Protein AF-A0AAW7YL07-F1 (afdb_monomer)

Radius of gyration: 22.44 Å; Cα contacts (8 Å, |Δi|>4): 194; chains: 1; bounding box: 54×34×75 Å

Mean predicted aligned error: 6.96 Å

Organism: NCBI:txid3062664

Secondary structure (DSSP, 8-state):
-HHHHHHHHHHHHHHHHHHHHHHHHHHHHHHHHHHHHHHHHHHHHHHHHHHSSS---EEEEEEEE-STT-EEEEEEEETTEEEEEEEEEEE-TTS----SS-SEEEEEGGGGPPPSSS---HHHHHHHTT-SSHHHHHHHHHHHHHHHHTT-

Solvent-accessible surface area (backbone atoms only — not comparable to full-atom values): 8490 Å² total; per-residue (Å²): 111,73,68,58,57,49,52,52,52,52,50,53,52,52,54,51,50,52,51,51,50,52,51,51,52,51,54,52,50,54,51,50,50,52,55,24,52,56,48,34,46,49,37,52,39,46,33,43,50,70,28,32,72,95,55,85,44,68,41,78,76,44,73,46,72,80,41,101,77,36,34,29,44,39,31,32,26,40,66,84,34,91,51,24,33,40,39,34,77,42,70,43,79,79,52,57,68,73,70,38,83,65,81,64,44,62,33,67,61,45,57,73,55,68,58,75,51,85,79,57,33,40,67,54,48,29,60,76,64,73,30,95,42,68,68,52,41,46,51,56,54,50,57,56,54,55,60,58,61,79,77,109

Structure (mmCIF, N/CA/C/O backbone):
data_AF-A0AAW7YL07-F1
#
_entry.id   AF-A0AAW7YL07-F1
#
loop_
_atom_site.group_PDB
_atom_site.id
_atom_site.type_symbol
_atom_site.label_atom_id
_atom_site.label_alt_id
_atom_site.label_comp_id
_atom_site.label_asym_id
_atom_site.label_entity_id
_atom_site.label_seq_id
_atom_site.pdbx_PDB_ins_code
_atom_site.Cartn_x
_atom_site.Cartn_y
_atom_site.Cartn_z
_atom_site.occupancy
_atom_site.B_iso_or_equiv
_atom_site.auth_seq_id
_atom_site.auth_comp_id
_atom_site.auth_asym_id
_atom_site.auth_atom_id
_atom_site.pdbx_PDB_model_num
ATOM 1 N N . MET A 1 1 ? 30.692 2.546 -51.624 1.00 61.97 1 MET A N 1
ATOM 2 C CA . MET A 1 1 ? 29.936 1.416 -51.024 1.00 61.97 1 MET A CA 1
ATOM 3 C C . MET A 1 1 ? 30.384 1.067 -49.599 1.00 61.97 1 MET A C 1
ATOM 5 O O . MET A 1 1 ? 29.530 1.041 -48.725 1.00 61.97 1 MET A O 1
ATOM 9 N N . LYS A 1 2 ? 31.683 0.861 -49.313 1.00 71.19 2 LYS A N 1
ATOM 10 C CA . LYS A 1 2 ? 32.168 0.496 -47.958 1.00 71.19 2 LYS A CA 1
ATOM 11 C C . LYS A 1 2 ? 31.810 1.518 -46.861 1.00 71.19 2 LYS A C 1
ATOM 13 O O . LYS A 1 2 ? 31.353 1.124 -45.795 1.00 71.19 2 LYS A O 1
ATOM 18 N N . SER A 1 3 ? 31.930 2.816 -47.146 1.00 73.19 3 SER A N 1
ATOM 19 C CA . SER A 1 3 ? 31.598 3.885 -46.189 1.00 73.19 3 SER A CA 1
ATOM 20 C C . SER A 1 3 ? 30.100 3.975 -45.875 1.00 73.19 3 SER A C 1
ATOM 22 O O . SER A 1 3 ? 29.730 4.252 -44.745 1.00 73.19 3 SER A O 1
ATOM 24 N N . PHE A 1 4 ? 29.230 3.665 -46.843 1.00 81.94 4 PHE A N 1
ATOM 25 C CA . PHE A 1 4 ? 27.777 3.636 -46.632 1.00 81.94 4 PHE A CA 1
ATOM 26 C C . PHE A 1 4 ? 27.364 2.489 -45.699 1.00 81.94 4 PHE A C 1
ATOM 28 O O . PHE A 1 4 ? 26.603 2.690 -44.758 1.00 81.94 4 PHE A O 1
ATOM 35 N N . ALA A 1 5 ? 27.940 1.298 -45.898 1.00 84.94 5 ALA A N 1
ATOM 36 C CA . ALA A 1 5 ? 27.719 0.161 -45.007 1.00 84.94 5 ALA A CA 1
ATOM 37 C C . ALA A 1 5 ? 28.247 0.416 -43.581 1.00 84.94 5 ALA A C 1
ATOM 39 O O . ALA A 1 5 ? 27.649 -0.051 -42.615 1.00 84.94 5 ALA A O 1
ATOM 40 N N . LEU A 1 6 ? 29.344 1.169 -43.437 1.00 88.56 6 LEU A N 1
ATOM 41 C CA . LEU A 1 6 ? 29.871 1.582 -42.134 1.00 88.56 6 LEU A CA 1
ATOM 42 C C . LEU A 1 6 ? 28.909 2.540 -41.411 1.00 88.56 6 LEU A C 1
ATOM 44 O O . LEU A 1 6 ? 28.608 2.317 -40.242 1.00 88.56 6 LEU A O 1
ATOM 48 N N . ILE A 1 7 ? 28.387 3.553 -42.111 1.00 90.44 7 ILE A N 1
ATOM 49 C CA . ILE A 1 7 ? 27.412 4.509 -41.559 1.00 90.44 7 ILE A CA 1
ATOM 50 C C . ILE A 1 7 ? 26.143 3.782 -41.098 1.00 90.44 7 ILE A C 1
ATOM 52 O O . ILE A 1 7 ? 25.675 4.018 -39.988 1.00 90.44 7 ILE A O 1
ATOM 56 N N . LEU A 1 8 ? 25.631 2.842 -41.901 1.00 91.19 8 LEU A N 1
ATOM 57 C CA . LEU A 1 8 ? 24.449 2.057 -41.540 1.00 91.19 8 LEU A CA 1
ATOM 58 C C . LEU A 1 8 ? 24.678 1.196 -40.286 1.00 91.19 8 LEU A C 1
ATOM 60 O O . LEU A 1 8 ? 23.795 1.097 -39.439 1.00 91.19 8 LEU A O 1
ATOM 64 N N . ARG A 1 9 ? 25.871 0.602 -40.135 1.00 93.19 9 ARG A N 1
ATOM 65 C CA . ARG A 1 9 ? 26.237 -0.167 -38.932 1.00 93.19 9 ARG A CA 1
ATOM 66 C C . ARG A 1 9 ? 26.306 0.715 -37.690 1.00 93.19 9 ARG A C 1
ATOM 68 O O . ARG A 1 9 ? 25.792 0.317 -36.652 1.00 93.19 9 ARG A O 1
ATOM 75 N N . ILE A 1 10 ? 26.908 1.900 -37.796 1.00 94.25 10 ILE A N 1
ATOM 76 C CA . ILE A 1 10 ? 26.975 2.861 -36.685 1.00 94.25 10 ILE A CA 1
ATOM 77 C C . ILE A 1 10 ? 25.564 3.295 -36.284 1.00 94.25 10 ILE A C 1
ATOM 79 O O . ILE A 1 10 ? 25.227 3.251 -35.105 1.00 94.25 10 ILE A O 1
ATOM 83 N N . PHE A 1 11 ? 24.719 3.637 -37.258 1.00 95.56 11 PHE A N 1
ATOM 84 C CA . PHE A 1 11 ? 23.328 4.002 -37.007 1.00 95.56 11 PHE A CA 1
ATOM 85 C C . PHE A 1 11 ? 22.555 2.877 -36.301 1.00 95.56 11 PHE A C 1
ATOM 87 O O . PHE A 1 11 ? 21.891 3.126 -35.301 1.00 95.56 11 PHE A O 1
ATOM 94 N N . ALA A 1 12 ? 22.702 1.628 -36.755 1.00 95.69 12 ALA A N 1
ATOM 95 C CA . ALA A 1 12 ? 22.064 0.478 -36.116 1.00 95.69 12 ALA A CA 1
ATOM 96 C C . ALA A 1 12 ? 22.510 0.285 -34.654 1.00 95.69 12 ALA A C 1
ATOM 98 O O . ALA A 1 12 ? 21.685 -0.027 -33.799 1.00 95.69 12 ALA A O 1
ATOM 99 N N . VAL A 1 13 ? 23.796 0.501 -34.353 1.00 96.69 13 VAL A N 1
ATOM 100 C CA . VAL A 1 13 ? 24.314 0.437 -32.976 1.00 96.69 13 VAL A CA 1
ATOM 101 C C . VAL A 1 13 ? 23.736 1.561 -32.114 1.00 96.69 13 VAL A C 1
ATOM 103 O O . VAL A 1 13 ? 23.338 1.297 -30.985 1.00 96.69 13 VAL A O 1
ATOM 106 N N . LEU A 1 14 ? 23.640 2.789 -32.633 1.00 97.06 14 LEU A N 1
ATOM 107 C CA . LEU A 1 14 ? 23.057 3.915 -31.894 1.00 97.06 14 LEU A CA 1
ATOM 108 C C . LEU A 1 14 ? 21.584 3.668 -31.552 1.00 97.06 14 LEU A C 1
ATOM 110 O O . LEU A 1 14 ? 21.200 3.799 -30.392 1.00 97.06 14 LEU A O 1
ATOM 114 N N . VAL A 1 15 ? 20.790 3.214 -32.526 1.00 97.19 15 VAL A N 1
ATOM 115 C CA . VAL A 1 15 ? 19.380 2.853 -32.305 1.00 97.19 15 VAL A CA 1
ATOM 116 C C . VAL A 1 15 ? 19.255 1.738 -31.263 1.00 97.19 15 VAL A C 1
ATOM 118 O O . VAL A 1 15 ? 18.397 1.801 -30.385 1.00 97.19 15 VAL A O 1
ATOM 1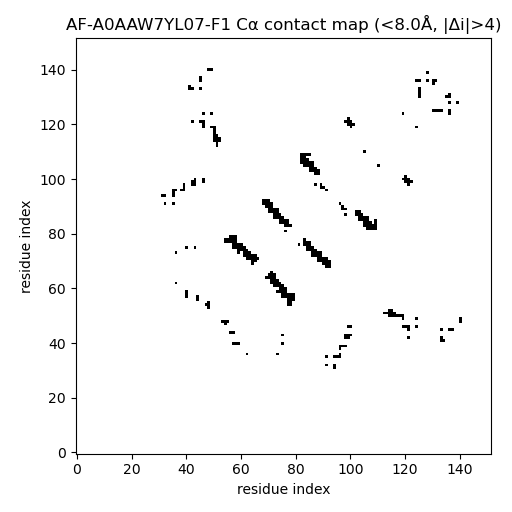21 N N . LEU A 1 16 ? 20.130 0.728 -31.307 1.00 97.31 16 LEU A N 1
ATOM 122 C CA . LEU A 1 16 ? 20.131 -0.347 -30.313 1.00 97.31 16 LEU A CA 1
ATOM 123 C C . LEU A 1 16 ? 20.423 0.178 -28.898 1.00 97.31 16 LEU A C 1
ATOM 125 O O . LEU A 1 16 ? 19.767 -0.239 -27.944 1.00 97.31 16 LEU A O 1
ATOM 129 N N . VAL A 1 17 ? 21.380 1.098 -28.756 1.00 97.75 17 VAL A N 1
ATOM 130 C CA . VAL A 1 17 ? 21.713 1.723 -27.467 1.00 97.75 17 VAL A CA 1
ATOM 131 C C . VAL A 1 17 ? 20.530 2.526 -26.924 1.00 97.75 17 VAL A C 1
ATOM 133 O O . VAL A 1 17 ? 20.193 2.377 -25.750 1.00 97.75 17 VAL A O 1
ATOM 136 N N . GLU A 1 18 ? 19.856 3.317 -27.761 1.00 97.25 18 GLU A N 1
ATOM 137 C CA . GLU A 1 18 ? 18.660 4.071 -27.360 1.00 97.25 18 GLU A CA 1
ATOM 138 C C . GLU A 1 18 ? 17.536 3.147 -26.876 1.00 97.25 18 GLU A C 1
ATOM 140 O O . GLU A 1 18 ? 16.945 3.399 -25.825 1.00 97.25 18 GLU A O 1
ATOM 145 N N . ILE A 1 19 ? 17.290 2.037 -27.580 1.00 97.50 19 ILE A N 1
ATOM 146 C CA . ILE A 1 19 ? 16.295 1.034 -27.175 1.00 97.50 19 ILE A CA 1
ATOM 147 C C . ILE A 1 19 ? 16.650 0.435 -25.809 1.00 97.50 19 ILE A C 1
ATOM 149 O O . ILE A 1 19 ? 15.776 0.320 -24.949 1.00 97.50 19 ILE A O 1
ATOM 153 N N . ILE A 1 20 ? 17.919 0.082 -25.575 1.00 97.44 20 ILE A N 1
ATOM 154 C CA . ILE A 1 20 ? 18.365 -0.482 -24.290 1.00 97.44 20 ILE A CA 1
ATOM 155 C C . ILE A 1 20 ? 18.156 0.523 -23.152 1.00 97.44 20 ILE A C 1
ATOM 157 O O . ILE A 1 20 ? 17.636 0.152 -22.098 1.00 97.44 20 ILE A O 1
ATOM 161 N N . ILE A 1 21 ? 18.517 1.792 -23.362 1.00 97.62 21 ILE A N 1
ATOM 162 C CA . ILE A 1 21 ? 18.316 2.856 -22.368 1.00 97.62 21 ILE A CA 1
ATOM 163 C C . ILE A 1 21 ? 16.823 3.043 -22.085 1.00 97.62 21 ILE A C 1
ATOM 165 O O . ILE A 1 21 ? 16.423 3.104 -20.922 1.00 97.62 21 ILE A O 1
ATOM 169 N N . PHE A 1 22 ? 15.993 3.086 -23.129 1.00 96.62 22 PHE A N 1
ATOM 170 C CA . PHE A 1 22 ? 14.549 3.258 -22.997 1.00 96.62 22 PHE A CA 1
ATOM 171 C C . PHE A 1 22 ? 13.902 2.108 -22.216 1.00 96.62 22 PHE A C 1
ATOM 173 O O . PHE A 1 22 ? 13.141 2.348 -21.277 1.00 96.62 22 PHE A O 1
ATOM 180 N N . ILE A 1 23 ? 14.251 0.859 -22.542 1.00 96.50 23 ILE A N 1
ATOM 181 C CA . ILE A 1 23 ? 13.776 -0.324 -21.812 1.00 96.50 23 ILE A CA 1
ATOM 182 C C . ILE A 1 23 ? 14.246 -0.277 -20.355 1.00 96.50 23 ILE A C 1
ATOM 184 O O . ILE A 1 23 ? 13.444 -0.495 -19.449 1.00 96.50 23 ILE A O 1
ATOM 188 N N . GLY A 1 24 ? 15.516 0.055 -20.108 1.00 96.00 24 GLY A N 1
ATOM 189 C CA . GLY A 1 24 ? 16.060 0.176 -18.755 1.00 96.00 24 GLY A CA 1
ATOM 190 C C . GLY A 1 24 ? 15.317 1.217 -17.911 1.00 96.00 24 GLY A C 1
ATOM 191 O O . GLY A 1 24 ? 14.950 0.941 -16.763 1.00 96.00 24 GLY A O 1
ATOM 192 N N . ALA A 1 25 ? 15.031 2.386 -18.487 1.00 92.19 25 ALA A N 1
ATOM 193 C CA . ALA A 1 25 ? 14.252 3.437 -17.837 1.00 92.19 25 ALA A CA 1
ATOM 194 C C . ALA A 1 25 ? 12.814 2.980 -17.536 1.00 92.19 25 ALA A C 1
ATOM 196 O O . ALA A 1 25 ? 12.334 3.166 -16.415 1.00 92.19 25 ALA A O 1
ATOM 197 N N . LEU A 1 26 ? 12.154 2.319 -18.493 1.00 91.12 26 LEU A N 1
ATOM 198 C CA . LEU A 1 26 ? 10.799 1.794 -18.323 1.00 91.12 26 LEU A CA 1
ATOM 199 C C . LEU A 1 26 ? 10.733 0.728 -17.220 1.00 91.12 26 LEU A C 1
ATOM 201 O O . LEU A 1 26 ? 9.891 0.816 -16.328 1.00 91.12 26 LEU A O 1
ATOM 205 N N . CYS A 1 27 ? 11.645 -0.249 -17.230 1.00 93.00 27 CYS A N 1
ATOM 206 C CA . CYS A 1 27 ? 11.721 -1.283 -16.197 1.00 93.00 27 CYS A CA 1
ATOM 207 C C . CYS A 1 27 ? 11.950 -0.681 -14.804 1.00 93.00 27 CYS A C 1
ATOM 209 O O . CYS A 1 27 ? 11.303 -1.088 -13.839 1.00 93.00 27 CYS A O 1
ATOM 211 N N . THR A 1 28 ? 12.834 0.314 -14.705 1.00 90.06 28 THR A N 1
ATOM 212 C CA . THR A 1 28 ? 13.125 1.010 -13.445 1.00 90.06 28 THR A CA 1
ATOM 213 C C . THR A 1 28 ? 11.889 1.742 -12.922 1.00 90.06 28 THR A C 1
ATOM 215 O O . THR A 1 28 ? 11.554 1.628 -11.741 1.00 90.06 28 THR A O 1
ATOM 218 N N . HIS A 1 29 ? 11.171 2.446 -13.799 1.00 85.94 29 HIS A N 1
ATOM 219 C CA . HIS A 1 29 ? 9.939 3.143 -13.440 1.00 85.94 29 HIS A CA 1
ATOM 220 C C . HIS A 1 29 ? 8.866 2.177 -12.913 1.00 85.94 29 HIS A C 1
ATOM 222 O O . HIS A 1 29 ? 8.330 2.399 -11.823 1.00 85.94 29 HIS A O 1
ATOM 228 N N . LEU A 1 30 ? 8.612 1.080 -13.636 1.00 86.62 30 LEU A N 1
ATOM 229 C CA . LEU A 1 30 ? 7.631 0.061 -13.251 1.00 86.62 30 LEU A CA 1
ATOM 230 C C . LEU A 1 30 ? 7.987 -0.605 -11.916 1.00 86.62 30 LEU A C 1
ATOM 232 O O . LEU A 1 30 ? 7.107 -0.851 -11.090 1.00 86.62 30 LEU A O 1
ATOM 236 N N . TYR A 1 31 ? 9.275 -0.856 -11.667 1.00 89.94 31 TYR A N 1
ATOM 237 C CA . TYR A 1 31 ? 9.743 -1.419 -10.402 1.00 89.94 31 TYR A CA 1
ATOM 238 C C . TYR A 1 31 ? 9.435 -0.497 -9.212 1.00 89.94 31 TYR A C 1
ATOM 240 O O . TYR A 1 31 ? 8.837 -0.936 -8.226 1.00 89.94 31 TYR A O 1
ATOM 248 N N . PHE A 1 32 ? 9.795 0.787 -9.298 1.00 88.88 32 PHE A N 1
ATOM 249 C CA . PHE A 1 32 ? 9.533 1.739 -8.212 1.00 88.88 32 PHE A CA 1
ATOM 250 C C . PHE A 1 32 ? 8.041 1.993 -8.003 1.00 88.88 32 PHE A C 1
ATOM 252 O O . PHE A 1 32 ? 7.593 2.072 -6.858 1.00 88.88 32 PHE A O 1
ATOM 259 N N . GLN A 1 33 ? 7.263 2.045 -9.083 1.00 86.94 33 GLN A N 1
ATOM 260 C CA . GLN A 1 33 ? 5.808 2.147 -9.016 1.00 86.94 33 GLN A CA 1
ATOM 261 C C . GLN A 1 33 ? 5.200 0.951 -8.274 1.00 86.94 33 GLN A C 1
ATOM 263 O O . GLN A 1 33 ? 4.396 1.131 -7.360 1.00 86.94 33 GLN A O 1
ATOM 268 N N . HIS A 1 34 ? 5.614 -0.268 -8.620 1.00 88.94 34 HIS A N 1
ATOM 269 C CA . HIS A 1 34 ? 5.128 -1.476 -7.964 1.00 88.94 34 HIS A CA 1
ATOM 270 C C . HIS A 1 34 ? 5.471 -1.488 -6.467 1.00 88.94 34 HIS A C 1
ATOM 272 O O . HIS A 1 34 ? 4.610 -1.750 -5.629 1.00 88.94 34 HIS A O 1
ATOM 278 N N . GLN A 1 35 ? 6.710 -1.128 -6.117 1.00 91.44 35 GLN A N 1
ATOM 279 C CA . GLN A 1 35 ? 7.146 -1.008 -4.723 1.00 91.44 35 GLN A CA 1
ATOM 280 C C . GLN A 1 35 ? 6.361 0.060 -3.952 1.00 91.44 35 GLN A C 1
ATOM 282 O O . GLN A 1 35 ? 6.040 -0.136 -2.781 1.00 91.44 35 GLN A O 1
ATOM 287 N N . TYR A 1 36 ? 6.052 1.190 -4.587 1.00 91.75 36 TYR A N 1
ATOM 288 C CA . TYR A 1 36 ? 5.248 2.248 -3.985 1.00 91.75 36 TYR A CA 1
ATOM 289 C C . TYR A 1 36 ? 3.824 1.773 -3.678 1.00 91.75 36 TYR A C 1
ATOM 291 O O . TYR A 1 36 ? 3.390 1.877 -2.531 1.00 91.75 36 TYR A O 1
ATOM 299 N N . ILE A 1 37 ? 3.144 1.165 -4.655 1.00 91.62 37 ILE A N 1
ATOM 300 C CA . ILE A 1 37 ? 1.777 0.646 -4.492 1.00 91.62 37 ILE A CA 1
ATOM 301 C C . ILE A 1 37 ? 1.723 -0.40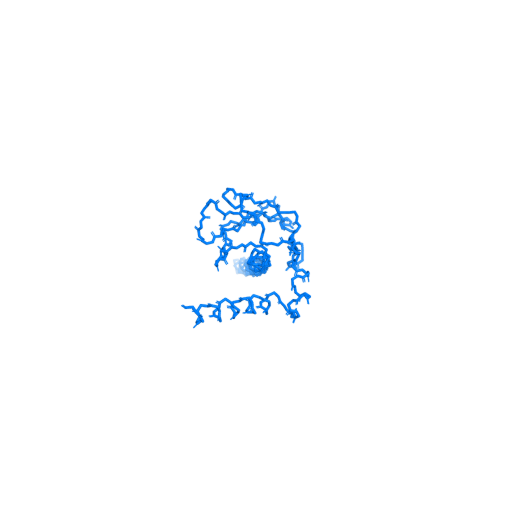4 -3.375 1.00 91.62 37 ILE A C 1
ATOM 303 O O . ILE A 1 37 ? 0.862 -0.313 -2.504 1.00 91.62 37 ILE A O 1
ATOM 307 N N . GLN A 1 38 ? 2.680 -1.341 -3.327 1.00 92.69 38 GLN A N 1
ATOM 308 C CA . GLN A 1 38 ? 2.756 -2.325 -2.237 1.00 92.69 38 GLN A CA 1
ATOM 309 C C . GLN A 1 38 ? 2.937 -1.672 -0.857 1.00 92.69 38 GLN A C 1
ATOM 311 O O . GLN A 1 38 ? 2.425 -2.160 0.152 1.00 92.69 38 GLN A O 1
ATOM 316 N N . LYS A 1 39 ? 3.705 -0.581 -0.768 1.00 94.25 39 LYS A N 1
ATOM 317 C CA . LYS A 1 39 ? 3.898 0.128 0.502 1.00 94.25 39 LYS A CA 1
ATOM 318 C C . LYS A 1 39 ? 2.639 0.878 0.930 1.00 94.25 39 LYS A C 1
ATOM 320 O O . LYS A 1 39 ? 2.342 0.880 2.123 1.00 94.25 39 LYS A O 1
ATOM 325 N N . GLU A 1 40 ? 1.915 1.495 -0.003 1.00 94.19 40 GLU A N 1
ATOM 326 C CA . GLU A 1 40 ? 0.619 2.128 0.283 1.00 94.19 40 GLU A CA 1
ATOM 327 C C . GLU A 1 40 ? -0.415 1.088 0.722 1.00 94.19 40 GLU A C 1
ATOM 329 O O . GLU A 1 40 ? -1.070 1.268 1.748 1.00 94.19 40 GLU A O 1
ATOM 334 N N . GLU A 1 41 ? -0.482 -0.051 0.032 1.00 94.81 41 GLU A N 1
ATOM 335 C CA . GLU A 1 41 ? -1.348 -1.175 0.393 1.00 94.81 41 GLU A CA 1
ATOM 336 C C . GLU A 1 41 ? -1.146 -1.609 1.844 1.00 94.81 41 GLU A C 1
ATOM 338 O O . GLU A 1 41 ? -2.109 -1.698 2.598 1.00 94.81 41 GLU A O 1
ATOM 343 N N . LYS A 1 42 ? 0.103 -1.799 2.278 1.00 96.00 42 LYS A N 1
ATOM 344 C CA . LYS A 1 42 ? 0.411 -2.190 3.663 1.00 96.00 42 LYS A CA 1
ATOM 345 C C . LYS A 1 42 ? -0.006 -1.143 4.692 1.00 96.00 42 LYS A C 1
ATOM 347 O O . LYS A 1 42 ? -0.366 -1.482 5.819 1.00 96.00 42 LYS A O 1
ATOM 352 N N . ARG A 1 43 ? 0.056 0.144 4.342 1.00 96.94 43 ARG A N 1
ATOM 353 C CA . ARG A 1 43 ? -0.407 1.230 5.222 1.00 96.94 43 ARG A CA 1
ATOM 354 C C . ARG A 1 43 ? -1.927 1.218 5.339 1.00 96.94 43 ARG A C 1
ATOM 356 O O . ARG A 1 43 ? -2.442 1.377 6.446 1.00 96.94 43 ARG A O 1
ATOM 363 N N . ILE A 1 44 ? -2.619 0.983 4.226 1.00 96.12 44 ILE A N 1
ATOM 364 C CA . ILE A 1 44 ? -4.073 0.798 4.179 1.00 96.12 44 ILE A CA 1
ATOM 365 C C . ILE A 1 44 ? -4.476 -0.450 4.973 1.00 96.12 44 ILE A C 1
ATOM 367 O O . ILE A 1 44 ? -5.394 -0.381 5.787 1.00 96.12 44 ILE A O 1
ATOM 371 N N . GLU A 1 45 ? -3.756 -1.560 4.818 1.00 96.25 45 GLU A N 1
ATOM 372 C CA . GLU A 1 45 ? -3.964 -2.796 5.574 1.00 96.25 45 GLU A CA 1
ATOM 373 C C . GLU A 1 45 ? -3.861 -2.552 7.077 1.00 96.25 45 GLU A C 1
ATOM 375 O O . GLU A 1 45 ? -4.772 -2.905 7.826 1.00 96.25 45 GLU A O 1
ATOM 380 N N . LEU A 1 46 ? -2.780 -1.902 7.519 1.00 96.75 46 LEU A N 1
ATOM 381 C CA . LEU A 1 46 ? -2.566 -1.588 8.928 1.00 96.75 46 LEU A CA 1
ATOM 382 C C . LEU A 1 46 ? -3.706 -0.729 9.478 1.00 96.75 46 LEU A C 1
ATOM 384 O O . LEU A 1 46 ? -4.250 -1.027 10.541 1.00 96.75 46 LEU A O 1
ATOM 388 N N . PHE A 1 47 ? -4.090 0.313 8.743 1.00 96.19 47 PHE A N 1
ATOM 389 C CA . PHE A 1 47 ? -5.207 1.174 9.110 1.00 96.19 47 PHE A CA 1
ATOM 390 C C . PHE A 1 47 ? -6.523 0.396 9.218 1.00 96.19 47 PHE A C 1
ATOM 392 O O . PHE A 1 47 ? -7.246 0.555 10.204 1.00 96.19 47 PHE A O 1
ATOM 399 N N . LEU A 1 48 ? -6.831 -0.459 8.241 1.00 94.69 48 LEU A N 1
ATOM 400 C CA . LEU A 1 48 ? -8.072 -1.225 8.209 1.00 94.69 48 LEU A CA 1
ATOM 401 C C . LEU A 1 48 ? -8.121 -2.267 9.329 1.00 94.69 48 LEU A C 1
ATOM 403 O O . LEU A 1 48 ? -9.068 -2.253 10.116 1.00 94.69 48 LEU A O 1
ATOM 407 N N . LYS A 1 49 ? -7.086 -3.109 9.456 1.00 94.19 49 LYS A N 1
ATOM 408 C CA . LYS A 1 49 ? -6.977 -4.139 10.506 1.00 94.19 49 LYS A CA 1
ATOM 409 C C . LYS A 1 49 ? -7.042 -3.549 11.906 1.00 94.19 49 LYS A C 1
ATOM 411 O O . LYS A 1 49 ? -7.604 -4.149 12.816 1.00 94.19 49 LYS A O 1
ATOM 416 N N . TYR A 1 50 ? -6.478 -2.359 12.091 1.00 93.81 50 TYR A N 1
ATOM 417 C CA . TYR A 1 50 ? -6.509 -1.698 13.382 1.00 93.81 50 TYR A C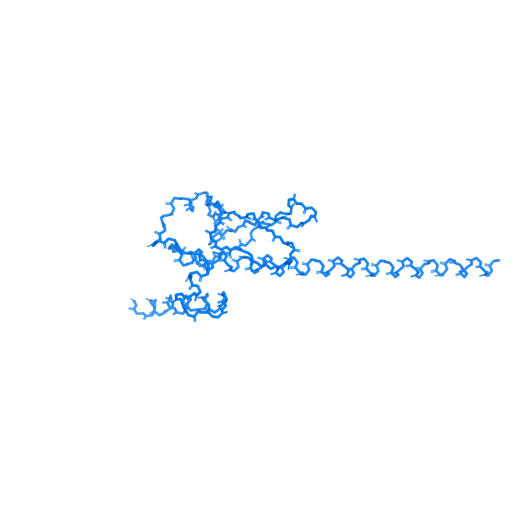A 1
ATOM 418 C C . TYR A 1 50 ? -7.879 -1.074 13.684 1.00 93.81 50 TYR A C 1
ATOM 420 O O . TYR A 1 50 ? -8.386 -1.200 14.800 1.00 93.81 50 TYR A O 1
ATOM 428 N N . ASN A 1 51 ? -8.489 -0.372 12.731 1.00 93.50 51 ASN A N 1
ATOM 429 C CA . ASN A 1 51 ? -9.675 0.442 13.012 1.00 93.50 51 ASN A CA 1
ATOM 430 C C . ASN A 1 51 ? -11.005 -0.301 12.834 1.00 93.50 51 ASN A C 1
ATOM 432 O O . ASN A 1 51 ? -11.995 0.085 13.460 1.00 93.50 51 ASN A O 1
ATOM 436 N N . PHE A 1 52 ? -11.048 -1.369 12.040 1.00 91.31 52 PHE A N 1
ATOM 437 C CA . PHE A 1 52 ? -12.271 -2.098 11.703 1.00 91.31 52 PHE A CA 1
ATOM 438 C C . PHE A 1 52 ? -12.160 -3.572 12.111 1.00 91.31 52 PHE A C 1
ATOM 440 O O . PHE A 1 52 ? -11.086 -4.163 12.092 1.00 91.31 52 PHE A O 1
ATOM 447 N N . LYS A 1 53 ? -13.283 -4.176 12.514 1.00 88.19 53 LYS A N 1
ATOM 448 C CA . LYS A 1 53 ? -13.336 -5.609 12.859 1.00 88.19 53 LYS A CA 1
ATOM 449 C C . LYS A 1 53 ? -13.296 -6.492 11.605 1.00 88.19 53 LYS A C 1
ATOM 451 O O . LYS A 1 53 ? -13.689 -6.052 10.531 1.00 88.19 53 LYS A O 1
ATOM 456 N N . ASN A 1 54 ? -12.929 -7.763 11.755 1.00 87.38 54 ASN A N 1
ATOM 457 C CA . ASN A 1 54 ? -13.075 -8.790 10.710 1.00 87.38 54 ASN A CA 1
ATOM 458 C C . ASN A 1 54 ? -12.375 -8.432 9.382 1.00 87.38 54 ASN A C 1
ATOM 460 O O . ASN A 1 54 ? -12.895 -8.712 8.299 1.00 87.38 54 ASN A O 1
ATOM 464 N N . ILE A 1 55 ? -11.218 -7.773 9.468 1.00 90.44 55 ILE A N 1
ATOM 465 C CA . ILE A 1 55 ? -10.341 -7.496 8.330 1.00 90.44 55 ILE A CA 1
ATOM 466 C C . ILE A 1 55 ? -9.227 -8.545 8.349 1.00 90.44 55 ILE A C 1
ATOM 468 O O . ILE A 1 55 ? -8.289 -8.445 9.135 1.00 90.44 55 ILE A O 1
ATOM 472 N N . ASN A 1 56 ? -9.329 -9.548 7.485 1.00 88.38 56 ASN A N 1
ATOM 473 C CA . ASN A 1 56 ? -8.389 -10.668 7.432 1.00 88.38 56 ASN A CA 1
ATOM 474 C C . ASN A 1 56 ? -7.289 -10.384 6.406 1.00 88.38 56 ASN A C 1
ATOM 476 O O . ASN A 1 56 ? -6.100 -10.535 6.691 1.00 88.38 56 ASN A O 1
ATOM 480 N N . SER A 1 57 ? -7.687 -9.907 5.227 1.00 88.50 57 SER A N 1
ATOM 481 C CA . SER A 1 57 ? -6.773 -9.579 4.137 1.00 88.50 57 SER A CA 1
ATOM 482 C C . SER A 1 57 ? -7.202 -8.323 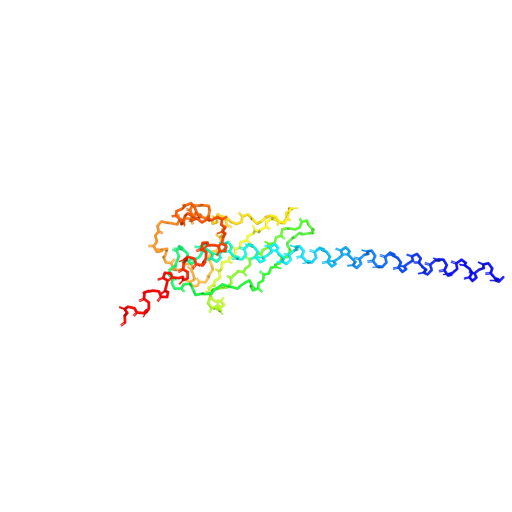3.393 1.00 88.50 57 SER A C 1
ATOM 484 O O . SER A 1 57 ? -8.380 -7.958 3.344 1.00 88.50 57 SER A O 1
ATOM 486 N N . THR A 1 58 ? -6.219 -7.674 2.787 1.00 91.62 58 THR A N 1
ATOM 487 C CA . THR 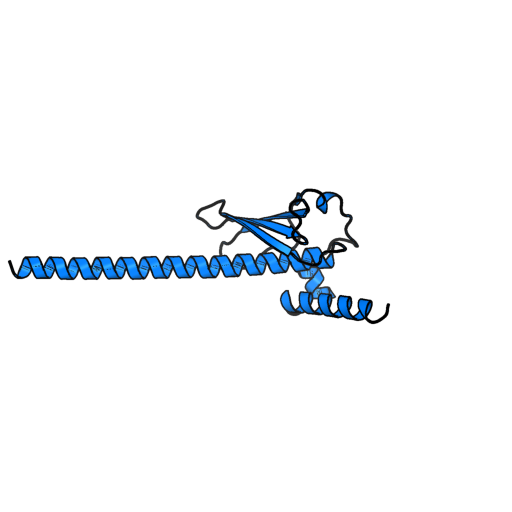A 1 58 ? -6.407 -6.583 1.839 1.00 91.62 58 THR A CA 1
ATOM 488 C C . THR A 1 58 ? -5.680 -6.911 0.549 1.00 91.62 58 THR A C 1
ATOM 490 O O . THR A 1 58 ? -4.645 -7.575 0.575 1.00 91.62 58 THR A O 1
ATOM 493 N N . THR A 1 59 ? -6.227 -6.478 -0.580 1.00 93.12 59 THR A N 1
ATOM 494 C CA . THR A 1 59 ? -5.578 -6.647 -1.881 1.00 93.12 59 THR A CA 1
ATOM 495 C C . THR A 1 59 ? -5.834 -5.425 -2.743 1.00 93.12 59 THR A C 1
ATOM 497 O O . THR A 1 59 ? -6.994 -5.067 -2.966 1.00 93.12 59 THR A O 1
ATOM 500 N N . VAL A 1 60 ? -4.783 -4.801 -3.268 1.00 90.12 60 VAL A N 1
ATOM 501 C CA . VAL A 1 60 ? -4.916 -3.805 -4.337 1.00 90.12 60 VAL A CA 1
ATOM 502 C C . VAL A 1 60 ? -5.494 -4.503 -5.561 1.00 90.12 60 VAL A C 1
ATOM 504 O O . VAL A 1 60 ? -4.854 -5.342 -6.190 1.00 90.12 60 VAL A O 1
ATOM 507 N N . TYR A 1 61 ? -6.735 -4.163 -5.895 1.00 83.88 61 TYR A N 1
ATOM 508 C CA . TYR A 1 61 ? -7.411 -4.698 -7.074 1.00 83.88 61 TYR A CA 1
ATOM 509 C C . TYR A 1 61 ? -7.196 -3.811 -8.299 1.00 83.88 61 TYR A C 1
ATOM 511 O O . TYR A 1 61 ? -7.146 -4.300 -9.427 1.00 83.88 61 TYR A O 1
ATOM 519 N N . LYS A 1 62 ? -7.100 -2.499 -8.081 1.00 82.19 62 LYS A N 1
ATOM 520 C CA . LYS A 1 62 ? -6.936 -1.524 -9.151 1.00 82.19 62 LYS A CA 1
ATOM 521 C C . LYS A 1 62 ? -6.045 -0.394 -8.668 1.00 82.19 62 LYS A C 1
ATOM 523 O O . LYS A 1 62 ? -6.265 0.152 -7.592 1.00 82.19 62 LYS A O 1
ATOM 528 N N . SER A 1 63 ? -5.064 -0.048 -9.485 1.00 77.31 63 SER A N 1
ATOM 529 C CA . SER A 1 63 ? -4.256 1.155 -9.336 1.00 77.31 63 SER A CA 1
ATOM 530 C C . SER A 1 63 ? -4.243 1.846 -10.690 1.00 77.31 63 SER A C 1
ATOM 532 O O . SER A 1 63 ? -3.487 1.457 -11.583 1.00 77.31 63 SER A O 1
ATOM 534 N N . ASN A 1 64 ? -5.140 2.806 -10.877 1.00 75.19 64 ASN A N 1
ATOM 535 C CA . ASN A 1 64 ? -5.176 3.582 -12.109 1.00 75.19 64 ASN A CA 1
ATOM 536 C C . ASN A 1 64 ? -4.278 4.794 -11.951 1.00 75.19 64 ASN A C 1
ATOM 538 O O . ASN A 1 64 ? -4.378 5.481 -10.943 1.00 75.19 64 ASN A O 1
ATOM 542 N N . SER A 1 65 ? -3.416 5.046 -12.932 1.00 70.88 65 SER A N 1
ATOM 543 C CA . SER A 1 65 ? -2.724 6.325 -13.006 1.00 70.88 65 SER A CA 1
ATOM 544 C C . SER A 1 65 ? -3.681 7.357 -13.590 1.00 70.88 65 SER A C 1
ATOM 546 O O . SER A 1 65 ? -4.138 7.191 -14.720 1.00 70.88 65 SER A O 1
ATOM 548 N N . ASP A 1 66 ? -3.981 8.400 -12.824 1.00 65.69 66 ASP A N 1
ATOM 549 C CA . ASP A 1 66 ? -4.847 9.495 -13.275 1.00 65.69 66 ASP A CA 1
ATOM 550 C C . ASP A 1 66 ? -4.038 10.634 -13.917 1.00 65.69 66 ASP A C 1
ATOM 552 O O . ASP A 1 66 ? -4.600 11.584 -14.457 1.00 65.69 66 ASP A O 1
ATOM 556 N N . SER A 1 67 ? -2.704 10.544 -13.880 1.00 66.31 67 SER A N 1
ATOM 557 C CA . SER A 1 67 ? -1.805 11.548 -14.440 1.00 66.31 67 SER A CA 1
ATOM 558 C C . SER A 1 67 ? -0.465 10.945 -14.865 1.00 66.31 67 SER A C 1
ATOM 560 O O . SER A 1 67 ? 0.114 10.166 -14.102 1.00 66.31 67 SER A O 1
ATOM 562 N N . PRO A 1 68 ? 0.120 11.405 -15.992 1.00 60.41 68 PRO A N 1
ATOM 563 C CA . PRO A 1 68 ? 1.506 11.107 -16.365 1.00 60.41 68 PRO A CA 1
ATOM 564 C C . PRO A 1 68 ? 2.529 11.446 -15.267 1.00 60.41 68 PRO A C 1
ATOM 566 O O . PRO A 1 68 ? 3.633 10.912 -15.268 1.00 60.41 68 PRO A O 1
ATOM 569 N N . LEU A 1 69 ? 2.168 12.338 -14.336 1.00 62.53 69 LEU A N 1
ATOM 570 C CA . LEU A 1 69 ? 3.005 12.797 -13.223 1.00 62.53 69 LEU A CA 1
ATOM 571 C C . LEU A 1 69 ? 2.857 11.940 -11.950 1.00 62.53 69 LEU A C 1
ATOM 573 O O . LEU A 1 69 ? 3.428 12.280 -10.915 1.00 62.53 69 LEU A O 1
ATOM 577 N N . GLY A 1 70 ? 2.128 10.819 -12.013 1.00 70.25 70 GLY A N 1
ATOM 578 C CA . GLY A 1 70 ? 2.124 9.812 -10.951 1.00 70.25 70 GLY A CA 1
ATOM 579 C C . GLY A 1 70 ? 1.098 10.035 -9.839 1.00 70.25 70 GLY A C 1
ATOM 580 O O . GLY A 1 70 ? 1.377 9.700 -8.691 1.00 70.25 70 GLY A O 1
ATOM 581 N N . SER A 1 71 ? -0.086 10.571 -10.135 1.00 79.31 71 SER A N 1
ATOM 582 C CA . SER A 1 71 ? -1.237 10.365 -9.245 1.00 79.31 71 SER A CA 1
ATOM 583 C C . SER A 1 71 ? -1.862 9.001 -9.528 1.00 79.31 71 SER A C 1
ATOM 585 O O . SER A 1 71 ? -1.966 8.591 -10.690 1.00 79.31 71 SER A O 1
ATOM 587 N N . TYR A 1 72 ? -2.253 8.290 -8.474 1.00 85.75 72 TYR A N 1
ATOM 588 C CA . TYR A 1 72 ? -2.861 6.971 -8.567 1.00 85.75 72 TYR A CA 1
ATOM 589 C C . TYR A 1 72 ? -4.127 6.887 -7.736 1.00 85.75 72 TYR A C 1
ATOM 591 O O . TYR A 1 72 ? -4.070 7.082 -6.530 1.00 85.75 72 TYR A O 1
ATOM 599 N N . ASN A 1 73 ? -5.228 6.453 -8.332 1.00 88.75 73 ASN A N 1
ATOM 600 C CA . ASN A 1 73 ? -6.346 5.951 -7.550 1.00 88.75 73 ASN A CA 1
ATOM 601 C C . ASN A 1 73 ? -6.056 4.496 -7.153 1.00 88.75 73 ASN A C 1
ATOM 603 O O . ASN A 1 73 ? -6.078 3.594 -8.001 1.00 88.75 73 ASN A O 1
ATOM 607 N N . ILE A 1 74 ? -5.740 4.277 -5.876 1.00 91.56 74 ILE A N 1
ATOM 608 C CA . ILE A 1 74 ? -5.502 2.958 -5.288 1.00 91.56 74 ILE A CA 1
ATOM 609 C C . ILE A 1 74 ? -6.816 2.449 -4.696 1.00 91.56 74 ILE A C 1
ATOM 611 O O . ILE A 1 74 ? -7.341 3.005 -3.731 1.00 91.56 74 ILE A O 1
ATOM 615 N N . ILE A 1 75 ? -7.319 1.347 -5.250 1.00 92.19 75 ILE A N 1
ATOM 616 C CA . ILE A 1 75 ? -8.520 0.658 -4.777 1.00 92.19 75 ILE A CA 1
ATOM 617 C C . ILE A 1 75 ? -8.118 -0.668 -4.149 1.00 92.19 75 ILE A C 1
ATOM 619 O O . ILE A 1 75 ? -7.644 -1.591 -4.824 1.00 92.19 75 ILE A O 1
ATOM 623 N N . VAL A 1 76 ? -8.362 -0.767 -2.849 1.00 93.12 76 VAL A N 1
ATOM 624 C CA . VAL A 1 76 ? -8.075 -1.942 -2.033 1.00 93.12 76 VAL A CA 1
ATOM 625 C C . VAL A 1 76 ? -9.371 -2.675 -1.722 1.00 93.12 76 VAL A C 1
ATOM 627 O O . VAL A 1 76 ? -10.292 -2.102 -1.144 1.00 93.12 76 VAL A O 1
ATOM 630 N N . ARG A 1 77 ? -9.429 -3.961 -2.067 1.00 94.12 77 ARG A N 1
ATOM 631 C CA . ARG A 1 77 ? -10.487 -4.885 -1.645 1.00 94.12 77 ARG A CA 1
ATOM 632 C C . ARG A 1 77 ? -10.153 -5.522 -0.316 1.00 94.12 77 ARG A C 1
ATOM 634 O O . ARG A 1 77 ? -8.997 -5.832 -0.043 1.00 94.12 77 ARG A O 1
ATOM 641 N N . ILE A 1 78 ? -11.185 -5.783 0.470 1.00 92.94 78 ILE A N 1
ATOM 642 C CA . ILE A 1 78 ? -11.074 -6.398 1.790 1.00 92.94 78 ILE A CA 1
ATOM 643 C C . ILE A 1 78 ? -11.635 -7.811 1.734 1.00 92.94 78 ILE A C 1
ATOM 645 O O . ILE A 1 78 ? -12.748 -8.022 1.255 1.00 92.94 78 ILE A O 1
ATOM 649 N N . ASN A 1 79 ? -10.882 -8.778 2.256 1.00 91.12 79 ASN A N 1
ATOM 650 C CA . ASN A 1 79 ? -11.253 -10.195 2.322 1.00 91.12 79 ASN A CA 1
ATOM 651 C C . ASN A 1 79 ? -11.674 -10.782 0.957 1.00 91.12 79 ASN A C 1
ATOM 653 O O . ASN A 1 79 ? -12.545 -11.645 0.895 1.00 91.12 79 ASN A O 1
ATOM 657 N N . GLY A 1 80 ? -11.116 -10.268 -0.146 1.00 88.31 80 GLY A N 1
ATOM 658 C CA . GLY A 1 80 ? -11.490 -10.663 -1.511 1.00 88.31 80 GLY A CA 1
ATOM 659 C C . GLY A 1 80 ? -12.902 -10.243 -1.957 1.00 88.31 80 GLY A C 1
ATOM 660 O O . GLY A 1 80 ? -13.315 -10.583 -3.066 1.00 88.31 80 GLY A O 1
ATOM 661 N N . ASP A 1 81 ? -13.644 -9.495 -1.138 1.00 89.50 81 ASP A N 1
ATOM 662 C CA . ASP A 1 81 ? -15.025 -9.096 -1.411 1.00 89.50 81 ASP A CA 1
ATOM 663 C C . ASP A 1 81 ? -15.070 -7.840 -2.296 1.00 89.50 81 ASP A C 1
ATOM 665 O O . ASP A 1 81 ? -14.607 -6.763 -1.915 1.00 89.50 81 ASP A O 1
ATOM 669 N N . LYS A 1 82 ? -15.679 -7.965 -3.482 1.00 87.31 82 LYS A N 1
ATOM 670 C CA . LYS A 1 82 ? -15.859 -6.855 -4.437 1.00 87.31 82 LYS A CA 1
ATOM 671 C C . LYS A 1 82 ? -16.773 -5.747 -3.905 1.00 87.31 82 LYS A C 1
ATOM 673 O O . LYS A 1 82 ? -16.752 -4.641 -4.424 1.00 87.31 82 LYS A O 1
ATOM 678 N N . ASN A 1 83 ? -17.574 -6.033 -2.881 1.00 89.50 83 ASN A N 1
ATOM 679 C CA . ASN A 1 83 ? -18.467 -5.069 -2.246 1.00 89.50 83 ASN A CA 1
ATOM 680 C C . ASN A 1 83 ? -17.846 -4.425 -1.000 1.00 89.50 83 ASN A C 1
ATOM 682 O O . ASN A 1 83 ? -18.550 -3.716 -0.281 1.00 89.50 83 ASN A O 1
ATOM 686 N N . LYS A 1 84 ? -16.569 -4.678 -0.691 1.00 91.50 84 LYS A N 1
ATOM 687 C CA . LYS A 1 84 ? -15.863 -4.064 0.441 1.00 91.50 84 LYS A CA 1
ATOM 688 C C . LYS A 1 84 ? -14.552 -3.484 -0.051 1.00 91.50 84 LYS A C 1
ATOM 690 O O . LYS A 1 84 ? -13.537 -4.173 -0.118 1.00 91.50 84 LYS A O 1
ATOM 695 N N . GLU A 1 85 ? -14.603 -2.206 -0.394 1.00 93.12 85 GLU A N 1
ATOM 696 C CA . GLU A 1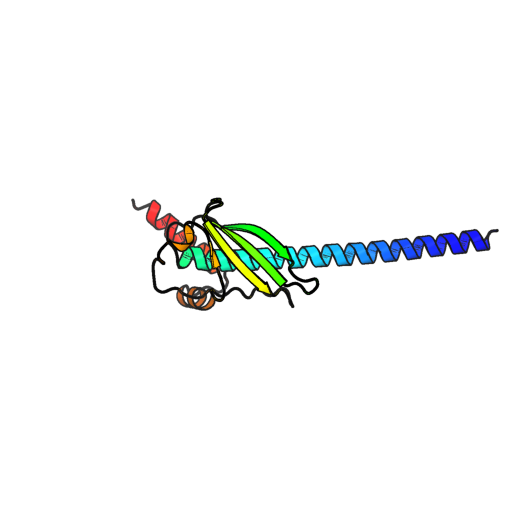 85 ? -13.485 -1.509 -1.014 1.00 93.12 85 GLU A CA 1
ATOM 697 C C . GLU A 1 85 ? -13.159 -0.221 -0.257 1.00 93.12 85 GLU A C 1
ATOM 699 O O . GLU A 1 85 ? -14.053 0.462 0.248 1.00 93.12 85 GLU A O 1
ATOM 704 N N . LEU A 1 86 ? -11.871 0.104 -0.196 1.00 93.88 86 LEU A N 1
ATOM 705 C CA . LEU A 1 86 ? -11.363 1.417 0.177 1.00 93.88 86 LEU A CA 1
ATOM 706 C C . LEU A 1 86 ? -10.659 2.007 -1.042 1.00 93.88 86 LEU A C 1
ATOM 708 O O . LEU A 1 86 ? -9.784 1.362 -1.620 1.00 93.88 86 LEU A O 1
ATOM 712 N N . SER A 1 87 ? -11.043 3.222 -1.414 1.00 92.25 87 SER A N 1
ATOM 713 C CA . SER A 1 87 ? -10.390 4.003 -2.466 1.00 92.25 87 SER A CA 1
ATOM 714 C C . SER A 1 87 ? -9.587 5.142 -1.849 1.00 92.25 87 SER A C 1
ATOM 716 O O . SER A 1 87 ? -10.061 5.799 -0.918 1.00 92.25 87 SER A O 1
ATOM 718 N N . TYR A 1 88 ? -8.383 5.357 -2.368 1.00 91.56 88 TYR A N 1
ATOM 719 C CA . TYR A 1 88 ? -7.452 6.389 -1.927 1.00 91.56 88 TYR A CA 1
ATOM 720 C C . TYR A 1 88 ? -6.743 6.998 -3.137 1.00 91.56 88 TYR A C 1
ATOM 722 O O . TYR A 1 88 ? -6.161 6.267 -3.940 1.00 91.56 88 TYR A O 1
ATOM 730 N N . ASP A 1 89 ? -6.769 8.324 -3.240 1.00 89.62 89 ASP A N 1
ATOM 731 C CA . ASP A 1 89 ? -6.018 9.054 -4.258 1.00 89.62 89 ASP A CA 1
ATOM 732 C C . ASP A 1 89 ? -4.602 9.328 -3.736 1.00 89.62 89 ASP A C 1
ATOM 734 O O . ASP A 1 89 ? -4.368 10.120 -2.823 1.00 89.62 89 ASP A O 1
ATOM 738 N N . ALA A 1 90 ? -3.646 8.601 -4.298 1.00 87.06 90 ALA A N 1
ATOM 739 C CA . ALA A 1 90 ? -2.262 8.547 -3.877 1.00 87.06 90 ALA A CA 1
ATOM 740 C C . ALA A 1 90 ? -1.373 9.410 -4.781 1.00 87.06 90 ALA A C 1
ATOM 742 O O . ALA A 1 90 ? -1.446 9.345 -6.009 1.00 87.06 90 ALA A O 1
ATOM 743 N N . GLU A 1 91 ? -0.472 10.182 -4.180 1.00 83.88 91 GLU A N 1
ATOM 744 C CA . GLU A 1 91 ? 0.519 10.975 -4.909 1.00 83.88 91 GLU A CA 1
ATOM 745 C C . GLU A 1 91 ? 1.900 10.308 -4.884 1.00 83.88 91 GLU A C 1
ATOM 747 O O . GLU A 1 91 ? 2.577 10.279 -3.852 1.00 83.88 91 GLU A O 1
ATOM 752 N N . CYS A 1 92 ? 2.380 9.869 -6.045 1.00 75.38 92 CYS A N 1
ATOM 753 C CA . CYS A 1 92 ? 3.628 9.118 -6.196 1.00 75.38 92 CYS A CA 1
ATOM 754 C C . CYS A 1 92 ? 4.853 9.991 -6.523 1.00 75.38 92 CYS A C 1
ATOM 756 O O . CYS A 1 92 ? 5.834 9.490 -7.070 1.00 75.38 92 CYS A O 1
ATOM 758 N N . GLY A 1 93 ? 4.841 11.291 -6.202 1.00 72.50 93 GLY A N 1
ATOM 759 C CA . GLY A 1 93 ? 5.884 12.228 -6.652 1.00 72.50 93 GLY A CA 1
ATOM 760 C C . GLY A 1 93 ? 7.330 11.778 -6.369 1.00 72.50 93 GLY A C 1
ATOM 761 O O . GLY A 1 93 ? 8.202 11.939 -7.213 1.00 72.50 93 GLY A O 1
ATOM 762 N N . ASN A 1 94 ? 7.592 11.165 -5.210 1.00 78.06 94 ASN A N 1
ATOM 763 C CA . ASN A 1 94 ? 8.915 10.647 -4.824 1.00 78.06 94 ASN A CA 1
ATOM 764 C C . ASN A 1 94 ? 8.900 9.164 -4.409 1.00 78.06 94 ASN A C 1
ATOM 766 O O . ASN A 1 94 ? 9.797 8.725 -3.691 1.00 78.06 94 ASN A O 1
ATOM 770 N N . TYR A 1 95 ? 7.871 8.405 -4.805 1.00 82.25 95 TYR A N 1
ATOM 771 C CA . TYR A 1 95 ? 7.663 7.003 -4.402 1.00 82.25 95 TYR A CA 1
ATOM 772 C C . TYR A 1 95 ? 7.685 6.752 -2.878 1.00 82.25 95 TYR A C 1
ATOM 774 O O . TYR A 1 95 ? 7.876 5.613 -2.434 1.00 82.25 95 TYR A O 1
ATOM 782 N N . ASN A 1 96 ? 7.469 7.787 -2.056 1.00 86.81 96 ASN A N 1
ATOM 783 C CA . ASN A 1 96 ? 7.324 7.631 -0.613 1.00 86.81 96 ASN A CA 1
ATOM 784 C C . ASN A 1 96 ? 5.847 7.486 -0.254 1.00 86.81 96 ASN A C 1
ATOM 786 O O . ASN A 1 96 ? 5.061 8.366 -0.600 1.00 86.81 96 ASN A O 1
ATOM 790 N N . PRO A 1 97 ? 5.462 6.414 0.457 1.00 89.44 97 PRO A N 1
ATOM 791 C CA . PRO A 1 97 ? 4.067 6.147 0.751 1.00 89.44 97 PRO A CA 1
ATOM 792 C C . PRO A 1 97 ? 3.525 7.152 1.779 1.00 89.44 97 PRO A C 1
ATOM 794 O O . PRO A 1 97 ? 4.133 7.365 2.836 1.00 89.44 97 PRO A O 1
ATOM 797 N N . LYS A 1 98 ? 2.386 7.772 1.473 1.00 91.75 98 LYS A N 1
ATOM 798 C CA . LYS A 1 98 ? 1.813 8.893 2.226 1.00 91.75 98 LYS A CA 1
ATOM 799 C C . LYS A 1 98 ? 0.549 8.522 2.991 1.00 91.75 98 LYS A C 1
ATOM 801 O O . LYS A 1 98 ? 0.244 9.222 3.957 1.00 91.75 98 LYS A O 1
ATOM 806 N N . PHE A 1 99 ? -0.140 7.428 2.650 1.00 94.38 99 PHE A N 1
ATOM 807 C CA . PHE A 1 99 ? -1.439 7.105 3.244 1.00 94.38 99 PHE A CA 1
ATOM 808 C C . PHE A 1 99 ? -1.387 7.112 4.775 1.00 94.38 99 PHE A C 1
ATOM 810 O O . PHE A 1 99 ? -0.620 6.363 5.382 1.00 94.38 99 PHE A O 1
ATOM 817 N N . ASN A 1 100 ? -2.186 7.951 5.428 1.00 95.44 100 ASN A N 1
ATOM 818 C CA . ASN A 1 100 ? -2.199 8.058 6.890 1.00 95.44 100 ASN A CA 1
ATOM 819 C C . ASN A 1 100 ? -3.585 7.805 7.499 1.00 95.44 100 ASN A C 1
ATOM 821 O O . ASN A 1 100 ? -3.729 7.925 8.709 1.00 95.44 100 ASN A O 1
ATOM 825 N N . GLY A 1 101 ? -4.581 7.397 6.707 1.00 92.00 101 GLY A N 1
ATOM 826 C CA . GLY A 1 101 ? -5.978 7.333 7.154 1.00 92.00 101 GLY A CA 1
ATOM 827 C C . GLY A 1 101 ? -6.719 8.666 7.018 1.00 92.00 101 GLY A C 1
ATOM 828 O O . GLY A 1 101 ? -7.697 8.896 7.723 1.00 92.00 101 GLY A O 1
ATOM 829 N N . GLU A 1 102 ? -6.240 9.527 6.125 1.00 88.50 102 GLU A N 1
ATOM 830 C CA . GLU A 1 102 ? -6.860 10.784 5.698 1.00 88.50 102 GLU A CA 1
ATOM 831 C C . GLU A 1 102 ? -7.297 10.617 4.232 1.00 88.50 102 GLU A C 1
ATOM 833 O O . GLU A 1 102 ? -6.713 9.796 3.521 1.00 88.50 102 GLU A O 1
ATOM 838 N N . ASP A 1 103 ? -8.341 11.338 3.814 1.00 88.00 103 ASP A N 1
ATOM 839 C CA . ASP A 1 103 ? -8.810 11.424 2.420 1.00 88.00 103 ASP A CA 1
ATOM 840 C C . ASP A 1 103 ? -9.002 10.072 1.706 1.00 88.00 103 ASP A C 1
ATOM 842 O O . ASP A 1 103 ? -8.478 9.812 0.624 1.00 88.00 103 ASP A O 1
ATOM 846 N N . TYR A 1 104 ? -9.788 9.187 2.329 1.00 92.06 104 TYR A N 1
ATOM 847 C CA . TYR A 1 104 ? -10.191 7.901 1.757 1.00 92.06 104 TYR A CA 1
ATOM 848 C C . TYR A 1 104 ? -11.709 7.782 1.646 1.00 92.06 104 TYR A C 1
ATOM 850 O O . TYR A 1 104 ? -12.469 8.376 2.416 1.00 92.06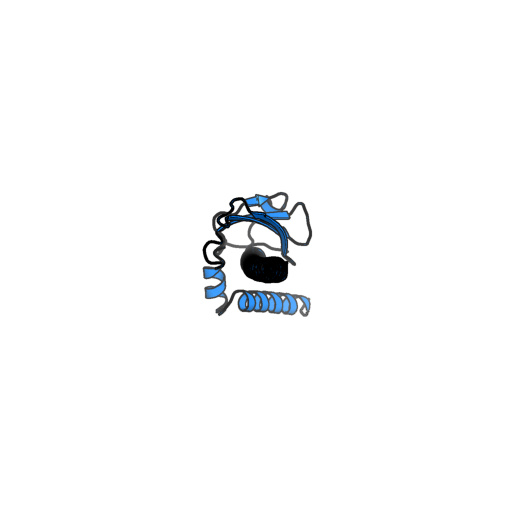 104 TYR A O 1
ATOM 858 N N . ILE A 1 105 ? -12.158 6.939 0.721 1.00 91.81 105 ILE A N 1
ATOM 859 C CA . ILE A 1 105 ? -13.573 6.634 0.514 1.00 91.81 105 ILE A CA 1
ATOM 860 C C . ILE A 1 105 ? -13.802 5.155 0.817 1.00 91.81 105 ILE A C 1
ATOM 862 O O . ILE A 1 105 ? -13.179 4.282 0.215 1.00 91.81 105 ILE A O 1
ATOM 866 N N . LEU A 1 106 ? -14.720 4.864 1.744 1.00 91.56 106 LEU A N 1
ATOM 867 C CA . LEU A 1 106 ? -15.224 3.506 1.962 1.00 91.56 106 LEU A CA 1
ATOM 868 C C . LEU A 1 106 ? -16.395 3.244 1.019 1.00 91.56 106 LEU A C 1
ATOM 870 O O . LEU A 1 106 ? -17.385 3.980 1.022 1.00 91.56 106 LEU A O 1
ATOM 874 N N . ASN A 1 107 ? -16.310 2.153 0.271 1.00 89.31 107 ASN A N 1
ATOM 875 C CA . ASN A 1 107 ? -17.291 1.761 -0.727 1.00 89.31 107 ASN A CA 1
ATOM 876 C C . ASN A 1 107 ? -18.048 0.488 -0.318 1.00 89.31 107 ASN A C 1
ATOM 878 O O . ASN A 1 107 ? -17.585 -0.335 0.479 1.00 89.31 107 ASN A O 1
ATOM 882 N N . GLY A 1 108 ? -19.258 0.344 -0.863 1.00 88.12 108 GLY A N 1
ATOM 883 C CA . GLY A 1 108 ? -20.117 -0.821 -0.660 1.00 88.12 108 GLY A CA 1
ATOM 884 C C . GLY A 1 108 ? -20.479 -1.089 0.808 1.00 88.12 108 GLY A C 1
ATOM 885 O O . GLY A 1 108 ? -20.879 -0.193 1.555 1.00 88.12 108 GLY A O 1
ATOM 886 N N . ASN A 1 109 ? -20.369 -2.348 1.224 1.00 86.06 109 ASN A N 1
ATOM 887 C CA . ASN A 1 109 ? -20.699 -2.818 2.567 1.00 86.06 109 ASN A CA 1
ATOM 888 C C . ASN A 1 109 ? -19.715 -2.324 3.634 1.00 86.06 109 ASN A C 1
ATOM 890 O O . ASN A 1 109 ? -20.094 -2.242 4.802 1.00 86.06 109 ASN A O 1
ATOM 894 N N . LEU A 1 110 ? -18.494 -1.939 3.251 1.00 83.19 110 LEU A N 1
ATOM 895 C CA . LEU A 1 110 ? -17.507 -1.397 4.184 1.00 83.19 110 LEU A CA 1
ATOM 896 C C . LEU A 1 110 ? -17.952 -0.051 4.771 1.00 83.19 110 LEU A C 1
ATOM 898 O O . LEU A 1 110 ? -17.755 0.196 5.955 1.00 83.19 110 LEU A O 1
ATOM 902 N N . LYS A 1 111 ? -18.654 0.780 3.989 1.00 85.44 111 LYS A N 1
ATOM 903 C CA . LYS A 1 111 ? -19.237 2.051 4.461 1.00 85.44 111 LYS A CA 1
ATOM 904 C C . LYS A 1 111 ? -20.197 1.867 5.641 1.00 85.44 111 LYS A C 1
ATOM 906 O O . LYS A 1 111 ? -20.365 2.766 6.459 1.00 85.44 111 LYS A O 1
ATOM 911 N N . LYS A 1 112 ? -20.865 0.713 5.712 1.00 83.56 112 LYS A N 1
ATOM 912 C CA . LYS A 1 112 ? -21.831 0.390 6.774 1.00 83.56 112 LYS A CA 1
ATOM 913 C C . LYS A 1 112 ? -21.144 -0.137 8.033 1.00 83.56 112 LYS A C 1
ATOM 915 O O . LYS A 1 112 ? -21.788 -0.267 9.074 1.00 83.56 112 LYS A O 1
ATOM 920 N N . GLN A 1 113 ? -19.859 -0.465 7.944 1.00 83.00 113 GLN A N 1
ATOM 921 C CA . GLN A 1 113 ? -19.112 -1.031 9.045 1.00 83.00 113 GLN A CA 1
ATOM 922 C C . GLN A 1 113 ? -18.702 0.068 10.024 1.00 83.00 113 GLN A C 1
ATOM 924 O O . GLN A 1 113 ? -17.973 0.997 9.684 1.00 83.00 113 GLN A O 1
ATOM 929 N N . LYS A 1 114 ? -19.160 -0.052 11.271 1.00 79.44 114 LYS A N 1
ATOM 930 C CA . LYS A 1 114 ? -18.703 0.835 12.340 1.00 79.44 114 LYS A CA 1
ATOM 931 C C . LYS A 1 114 ? -17.247 0.525 12.671 1.00 79.44 114 LYS A C 1
ATOM 933 O O . LYS A 1 114 ? -16.861 -0.643 12.772 1.00 79.44 114 LYS A O 1
ATOM 938 N N . ALA A 1 115 ? -16.463 1.579 12.876 1.00 81.81 115 ALA A N 1
ATOM 939 C CA . ALA A 1 115 ? -15.137 1.443 13.453 1.00 81.81 115 ALA A CA 1
ATOM 940 C C . ALA A 1 115 ? -15.244 0.753 14.823 1.00 81.81 115 ALA A C 1
ATOM 942 O O . ALA A 1 115 ? -16.198 0.966 15.575 1.00 81.81 115 ALA A O 1
ATOM 943 N N . ASN A 1 116 ? -14.263 -0.084 15.146 1.00 75.62 116 ASN A N 1
ATOM 944 C CA . ASN A 1 116 ? -14.195 -0.782 16.430 1.00 75.62 116 ASN A CA 1
ATOM 945 C C . ASN A 1 116 ? -13.904 0.188 17.594 1.00 75.62 116 ASN A C 1
ATOM 947 O O . ASN A 1 116 ? -14.192 -0.090 18.752 1.00 75.62 116 ASN A O 1
ATOM 951 N N . ARG A 1 117 ? -13.297 1.333 17.272 1.00 77.94 117 ARG A N 1
ATOM 952 C CA . ARG A 1 117 ? -12.780 2.338 18.203 1.00 77.94 117 ARG A CA 1
ATOM 953 C C . ARG A 1 117 ? -12.737 3.705 17.529 1.00 77.94 117 ARG A C 1
ATOM 955 O O . ARG A 1 117 ? -13.021 3.817 16.336 1.00 77.94 117 ARG A O 1
ATOM 962 N N . LYS A 1 118 ? -12.330 4.739 18.277 1.00 89.62 118 LYS A N 1
ATOM 963 C CA . LYS A 1 118 ? -11.912 6.013 17.676 1.00 89.62 118 LYS A CA 1
ATOM 964 C C . LYS A 1 118 ? -10.854 5.716 16.611 1.00 89.62 118 LYS A C 1
ATOM 966 O O . LYS A 1 118 ? -9.850 5.077 16.926 1.00 89.62 118 LYS A O 1
ATOM 971 N N . ILE A 1 119 ? -11.117 6.152 15.379 1.00 92.38 119 ILE A N 1
ATOM 972 C CA . ILE A 1 119 ? -10.223 5.929 14.242 1.00 92.38 119 ILE A CA 1
ATOM 973 C C . ILE A 1 119 ? -8.867 6.558 14.556 1.00 92.38 119 ILE A C 1
ATOM 975 O O . ILE A 1 119 ? -8.804 7.709 14.991 1.00 92.38 119 ILE A O 1
ATOM 979 N N . LYS A 1 120 ? -7.805 5.783 14.345 1.00 94.94 120 LYS A N 1
ATOM 980 C CA . LYS A 1 120 ? -6.416 6.216 14.472 1.00 94.94 120 LYS A CA 1
ATOM 981 C C . LYS A 1 120 ? -5.735 6.178 13.116 1.00 94.94 120 LYS A C 1
ATOM 983 O O . LYS A 1 120 ? -5.905 5.230 12.346 1.00 94.94 120 LYS A O 1
ATOM 988 N N . SER A 1 121 ? -4.947 7.206 12.856 1.00 96.81 121 SER A N 1
ATOM 989 C CA . SER A 1 121 ? -4.057 7.292 11.709 1.00 96.81 121 SER A CA 1
ATOM 990 C C . SER A 1 121 ? -2.946 6.245 11.774 1.00 96.81 121 SER A C 1
ATOM 992 O O . SER A 1 121 ? -2.623 5.715 12.840 1.00 96.81 121 SER A O 1
ATOM 994 N N . VAL A 1 122 ? -2.294 5.981 10.642 1.00 97.06 122 VAL A N 1
ATOM 995 C CA . VAL A 1 122 ? -1.149 5.052 10.583 1.00 97.06 122 VAL A CA 1
ATOM 996 C C . VAL A 1 122 ? -0.053 5.468 11.569 1.00 97.06 122 VAL A C 1
ATOM 998 O O . VAL A 1 122 ? 0.459 4.630 12.308 1.00 97.06 122 VAL A O 1
ATOM 1001 N N . LYS A 1 123 ? 0.278 6.762 11.638 1.00 96.88 123 LYS A N 1
ATOM 1002 C CA . LYS A 1 123 ? 1.277 7.285 12.587 1.00 96.88 123 LYS A CA 1
ATOM 1003 C C . LYS A 1 123 ? 0.892 7.039 14.048 1.00 96.88 123 LYS A C 1
ATOM 1005 O O . LYS A 1 123 ? 1.744 6.639 14.840 1.00 96.88 123 LYS A O 1
ATOM 1010 N N . GLU A 1 124 ? -0.370 7.258 14.408 1.00 97.00 124 GLU A N 1
ATOM 1011 C CA . GLU A 1 124 ? -0.856 7.003 15.770 1.00 97.00 124 GLU A CA 1
ATOM 1012 C C . GLU A 1 124 ? -0.792 5.515 16.121 1.00 97.00 124 GLU A C 1
ATOM 1014 O O . GLU A 1 124 ? -0.354 5.171 17.219 1.00 97.00 124 GLU A O 1
ATOM 1019 N N . ILE A 1 125 ? -1.152 4.640 15.176 1.00 96.44 125 ILE A N 1
ATOM 1020 C CA . ILE A 1 125 ? -1.075 3.184 15.347 1.00 96.44 125 ILE A CA 1
ATOM 1021 C C . ILE A 1 125 ? 0.368 2.746 15.608 1.00 96.44 125 ILE A C 1
ATOM 1023 O O . ILE A 1 125 ? 0.616 1.988 16.544 1.00 96.44 125 ILE A O 1
ATOM 1027 N N . LEU A 1 126 ? 1.327 3.237 14.813 1.00 97.19 126 LEU A N 1
ATOM 1028 C CA . LEU A 1 126 ? 2.746 2.914 14.995 1.00 97.19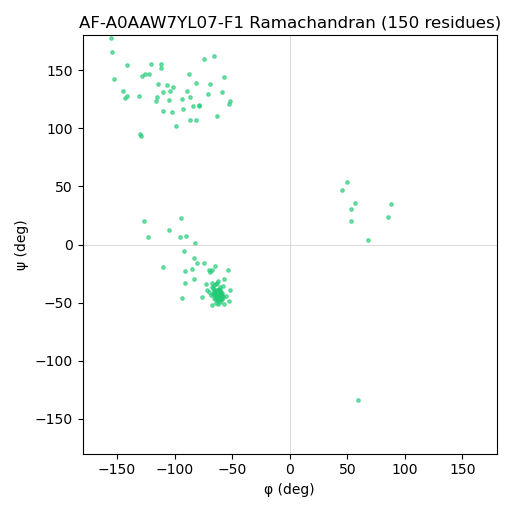 126 LEU A CA 1
ATOM 1029 C C . LEU A 1 126 ? 3.247 3.331 16.380 1.00 97.19 126 LEU A C 1
ATOM 1031 O O . LEU A 1 126 ? 3.921 2.549 17.049 1.00 97.19 126 LEU A O 1
ATOM 1035 N N . LYS A 1 127 ? 2.879 4.537 16.829 1.00 96.75 127 LYS A N 1
ATOM 1036 C CA . LYS A 1 127 ? 3.264 5.054 18.147 1.00 96.75 127 LYS A CA 1
ATOM 1037 C C . LYS A 1 127 ? 2.687 4.205 19.278 1.00 96.75 127 LYS A C 1
ATOM 1039 O O . LYS A 1 127 ? 3.408 3.832 20.195 1.00 96.75 127 LYS A O 1
ATOM 1044 N N . GLU A 1 128 ? 1.400 3.887 19.212 1.00 94.81 128 GLU A N 1
ATOM 1045 C CA . GLU A 1 128 ? 0.712 3.109 20.246 1.00 94.81 128 GLU A CA 1
ATOM 1046 C C . GLU A 1 128 ? 1.200 1.663 20.328 1.00 94.81 128 GLU A C 1
ATOM 1048 O O . GLU A 1 128 ? 1.321 1.112 21.417 1.00 94.81 128 GLU A O 1
ATOM 1053 N N . ARG A 1 129 ? 1.526 1.053 19.185 1.00 92.44 129 ARG A N 1
ATOM 1054 C CA . ARG A 1 129 ? 2.075 -0.309 19.113 1.00 92.44 129 ARG A CA 1
ATOM 1055 C C . ARG A 1 129 ? 3.587 -0.367 19.368 1.00 92.44 129 ARG A C 1
ATOM 1057 O O . ARG A 1 129 ? 4.175 -1.449 19.259 1.00 92.44 129 ARG A O 1
ATOM 1064 N N . ASN A 1 130 ? 4.222 0.775 19.651 1.00 94.62 130 ASN A N 1
ATOM 1065 C CA . ASN A 1 130 ? 5.674 0.925 19.755 1.00 94.62 130 ASN A CA 1
ATOM 1066 C C . ASN A 1 130 ? 6.399 0.223 18.589 1.00 94.62 130 ASN A C 1
ATOM 1068 O O . ASN A 1 130 ? 7.265 -0.631 18.791 1.00 94.62 130 ASN A O 1
ATOM 1072 N N . ALA A 1 131 ? 5.916 0.457 17.366 1.00 95.69 131 ALA A N 1
ATOM 1073 C CA . ALA A 1 131 ? 6.358 -0.241 16.169 1.00 95.69 131 ALA A CA 1
ATOM 1074 C C . ALA A 1 131 ? 7.270 0.639 15.316 1.00 95.69 131 ALA A C 1
ATOM 1076 O O . ALA A 1 131 ? 6.933 1.776 14.986 1.00 95.69 131 ALA A O 1
ATOM 1077 N N . ASN A 1 132 ? 8.402 0.074 14.900 1.00 92.69 132 ASN A N 1
ATOM 1078 C CA . ASN A 1 132 ? 9.414 0.801 14.126 1.00 92.69 132 ASN A CA 1
ATOM 1079 C C . ASN A 1 132 ? 9.060 0.894 12.633 1.00 92.69 132 ASN A C 1
ATOM 1081 O O . ASN A 1 132 ? 9.653 1.670 11.888 1.00 92.69 132 ASN A O 1
ATOM 1085 N N . SER A 1 133 ? 8.110 0.078 12.167 1.00 95.81 133 SER A N 1
ATOM 1086 C CA . SER A 1 133 ? 7.647 0.075 10.780 1.00 95.81 133 SER A CA 1
ATOM 1087 C C . SER A 1 133 ? 6.215 -0.450 10.661 1.00 95.81 133 SER A C 1
ATOM 1089 O O . SER A 1 133 ? 5.695 -1.101 11.566 1.00 95.81 133 SER A O 1
ATOM 1091 N N . VAL A 1 134 ? 5.596 -0.223 9.501 1.00 96.81 134 VAL A N 1
ATOM 1092 C CA . VAL A 1 134 ? 4.264 -0.757 9.166 1.00 96.81 134 VAL A CA 1
ATOM 1093 C C . VAL A 1 134 ? 4.244 -2.287 9.213 1.00 96.81 134 VAL A C 1
ATOM 1095 O O . VAL A 1 134 ? 3.329 -2.864 9.789 1.00 96.81 134 VAL A O 1
ATOM 1098 N N . ASN A 1 135 ? 5.274 -2.950 8.674 1.00 95.94 135 ASN A N 1
ATOM 1099 C CA . ASN A 1 135 ? 5.369 -4.414 8.713 1.00 95.94 135 ASN A CA 1
ATOM 1100 C C . ASN A 1 135 ? 5.486 -4.939 10.153 1.00 95.94 135 ASN A C 1
ATOM 1102 O O . ASN A 1 135 ? 4.902 -5.967 10.474 1.00 95.94 135 ASN A O 1
ATOM 1106 N N . ASP A 1 136 ? 6.237 -4.242 11.011 1.00 95.88 136 ASP A N 1
ATOM 1107 C CA . ASP A 1 136 ? 6.364 -4.598 12.430 1.00 95.88 136 ASP A CA 1
ATOM 1108 C C . ASP A 1 136 ? 5.008 -4.494 13.149 1.00 95.88 136 ASP A C 1
ATOM 1110 O O . ASP A 1 136 ? 4.581 -5.429 13.821 1.00 95.88 136 ASP A O 1
ATOM 1114 N N . ALA A 1 137 ? 4.265 -3.407 12.921 1.00 96.62 137 ALA A N 1
ATOM 1115 C CA . ALA A 1 137 ? 2.925 -3.246 13.481 1.00 96.62 137 ALA A CA 1
ATOM 1116 C C . ALA A 1 137 ? 1.931 -4.307 12.976 1.00 96.62 137 ALA A C 1
ATOM 1118 O O . ALA A 1 137 ? 1.140 -4.818 13.767 1.00 96.62 137 ALA A O 1
ATOM 1119 N N . LEU A 1 138 ? 1.982 -4.665 11.688 1.00 95.06 138 LEU A N 1
ATOM 1120 C CA . LEU A 1 138 ? 1.142 -5.723 11.116 1.00 95.06 138 LEU A CA 1
ATOM 1121 C C . LEU A 1 138 ? 1.429 -7.091 11.746 1.00 95.06 138 LEU A C 1
ATOM 1123 O O . LEU A 1 138 ? 0.487 -7.791 12.110 1.00 95.06 138 LEU A O 1
ATOM 1127 N N . ARG A 1 139 ? 2.707 -7.446 11.945 1.00 94.38 139 ARG A N 1
ATOM 1128 C CA . ARG A 1 139 ? 3.091 -8.696 12.627 1.00 94.38 139 ARG A CA 1
ATOM 1129 C C . ARG A 1 139 ? 2.576 -8.745 14.062 1.00 94.38 139 ARG A C 1
ATOM 1131 O O . ARG A 1 139 ? 2.019 -9.759 14.457 1.00 94.38 139 ARG A O 1
ATOM 1138 N N . LYS A 1 140 ? 2.706 -7.643 14.810 1.00 93.38 140 LYS A N 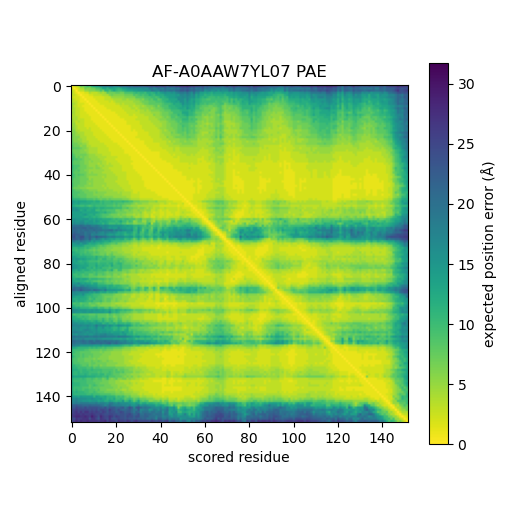1
ATOM 1139 C CA . LYS A 1 140 ? 2.188 -7.541 16.186 1.00 93.38 140 LYS A CA 1
ATOM 1140 C C . LYS A 1 140 ? 0.670 -7.738 16.251 1.00 93.38 140 LYS A C 1
ATOM 1142 O O . LYS A 1 140 ? 0.177 -8.397 17.156 1.00 93.38 140 LYS A O 1
ATOM 1147 N N . ILE A 1 141 ? -0.075 -7.193 15.284 1.00 89.88 141 ILE A N 1
ATOM 1148 C CA . ILE A 1 141 ? -1.529 -7.406 15.190 1.00 89.88 141 ILE A CA 1
ATOM 1149 C C . ILE A 1 141 ? -1.851 -8.874 14.892 1.00 89.88 141 ILE A C 1
ATOM 1151 O O . ILE A 1 141 ? -2.790 -9.414 15.467 1.00 89.88 141 ILE A O 1
ATOM 1155 N N . GLN A 1 142 ? -1.084 -9.518 14.010 1.00 87.38 142 GLN A N 1
ATOM 1156 C CA . GLN A 1 142 ? -1.297 -10.921 13.667 1.00 87.38 142 GLN A CA 1
ATOM 1157 C C . GLN A 1 142 ? -1.041 -11.853 14.861 1.00 87.38 142 GLN A C 1
ATOM 1159 O O . GLN A 1 142 ? -1.896 -12.679 15.166 1.00 87.38 142 GLN A O 1
ATOM 1164 N N . SER A 1 143 ? 0.067 -11.666 15.587 1.00 85.19 143 SER A N 1
ATOM 1165 C CA . SER A 1 143 ? 0.399 -12.498 16.753 1.00 85.19 143 SER A CA 1
ATOM 1166 C C . SER A 1 143 ? -0.635 -12.405 17.882 1.00 85.19 143 SER A C 1
ATOM 1168 O O . SER A 1 143 ? -0.848 -13.369 18.604 1.00 85.19 143 SER A O 1
ATOM 1170 N N . GLU A 1 144 ? -1.296 -11.255 18.042 1.00 79.38 144 GLU A N 1
ATOM 1171 C CA . GLU A 1 144 ? -2.375 -11.086 19.029 1.00 79.38 144 GLU A CA 1
ATOM 1172 C C . GLU A 1 144 ? -3.664 -11.814 18.621 1.00 79.38 144 GLU A C 1
ATOM 1174 O O . GLU A 1 144 ? -4.386 -12.310 19.482 1.00 79.38 144 GLU A O 1
ATOM 1179 N N . GLY A 1 145 ? -3.962 -11.880 17.318 1.00 66.06 145 GLY A N 1
ATOM 1180 C CA . GLY A 1 145 ? -5.109 -12.631 16.803 1.00 66.06 145 GLY A CA 1
ATOM 1181 C C . GLY A 1 145 ? -4.959 -14.136 17.024 1.00 66.06 145 GLY A C 1
ATOM 1182 O O . GLY A 1 145 ? -5.896 -14.777 17.486 1.00 66.06 145 GLY A O 1
ATOM 1183 N N . GLU A 1 146 ? -3.759 -14.667 16.780 1.00 61.75 146 GLU A N 1
ATOM 1184 C CA . GLU A 1 146 ? -3.435 -16.090 16.960 1.00 61.75 146 GLU A CA 1
ATOM 1185 C C . GLU A 1 146 ? -3.500 -16.508 18.446 1.00 61.75 146 GLU A C 1
ATOM 1187 O O . GLU A 1 146 ? -4.077 -17.542 18.776 1.00 61.75 146 GLU A O 1
ATOM 1192 N N . GLN A 1 147 ? -3.038 -15.660 19.377 1.00 53.56 147 GLN A N 1
ATOM 1193 C CA . GLN A 1 147 ? -3.134 -15.939 20.822 1.00 53.56 147 GLN A CA 1
ATOM 1194 C C . GLN A 1 147 ? -4.568 -15.935 21.378 1.00 53.56 147 GLN A C 1
ATOM 1196 O O . GLN A 1 147 ? -4.822 -16.520 22.433 1.00 53.56 147 GLN A O 1
ATOM 1201 N N . HIS A 1 148 ? -5.513 -15.273 20.708 1.00 52.66 148 HIS A N 1
ATOM 1202 C CA . HIS A 1 148 ? -6.923 -15.295 21.099 1.00 52.66 148 HIS A CA 1
ATOM 1203 C C . HIS A 1 148 ? -7.688 -16.505 20.539 1.00 52.66 148 HIS A C 1
ATOM 1205 O O . HIS A 1 148 ? -8.718 -16.861 21.110 1.00 52.66 148 HIS A O 1
ATOM 1211 N N . GLU A 1 149 ? -7.200 -17.140 19.468 1.00 53.28 149 GLU A N 1
ATOM 1212 C CA . GLU A 1 149 ? -7.786 -18.367 18.906 1.00 53.28 149 GLU A CA 1
ATOM 1213 C C . GLU A 1 149 ? -7.312 -19.638 19.629 1.00 53.28 149 GLU A C 1
ATOM 1215 O O . GLU A 1 149 ? -8.093 -20.573 19.746 1.00 53.28 149 GLU A O 1
ATOM 1220 N N . GLU A 1 150 ? -6.095 -19.671 20.187 1.00 49.12 150 GLU A N 1
ATOM 1221 C CA . GLU A 1 150 ? -5.607 -20.828 20.970 1.00 49.12 150 GLU A CA 1
ATOM 1222 C C . GLU A 1 150 ? -6.224 -20.949 22.379 1.00 49.12 150 GLU A C 1
ATOM 1224 O O . GLU A 1 150 ? -6.127 -22.000 23.009 1.00 49.12 150 GLU A O 1
ATOM 1229 N N . ASN A 1 151 ? -6.852 -19.885 22.888 1.00 46.78 151 ASN A N 1
ATOM 1230 C CA . ASN A 1 151 ? -7.417 -19.827 24.244 1.00 46.78 151 ASN A CA 1
ATOM 1231 C C . ASN A 1 151 ? -8.957 -19.946 24.286 1.00 46.78 151 ASN A C 1
ATOM 1233 O O . ASN A 1 151 ? -9.553 -19.666 25.329 1.00 46.78 151 ASN A O 1
ATOM 1237 N N . ASN A 1 152 ? -9.594 -20.332 23.175 1.00 43.84 152 ASN A N 1
ATOM 1238 C CA . ASN A 1 152 ? -11.044 -20.542 23.030 1.00 43.84 152 ASN A CA 1
ATOM 1239 C C . ASN A 1 152 ? -11.342 -21.950 22.504 1.00 43.84 152 ASN A C 1
ATOM 1241 O O . ASN A 1 152 ? -12.443 -22.454 22.820 1.00 43.84 152 ASN A O 1
#

Foldseek 3Di:
DVVVVVVVVVVVVVVVVVVVVVVVVVVVVVVLLVVLLVQLQLQVLLQPLQWFPPFPDKDFPDWDQPDPQAWTFTWIATPPDPQWIKTDTFHCNPSDHDFFPPRIDTGGCNVVTHTPDPRGTSVRLCVVCVHPDSVRSVVVSVVVVVVVVVVD

InterPro domains:
  IPR009881 Protein of unknown function DUF1433 [PF07252] (36-126)

Sequence (152 aa):
MKSFALILRIFAVLVLVEIIIFIGALCTHLYFQHQYIQKEEKRIELFLKYNFKNINSTTVYKSNSDSPLGSYNIIVRINGDKNKELSYDAECGNYNPKFNGEDYILNGNLKKQKANRKIKSVKEILKERNANSVNDALRKIQSEGEQHEENN

Nearest PDB structures (foldseek):
  3cqz-assembly1_H  TM=6.402E-01  e=7.447E-01  Saccharomyces cerevisiae
  3gtk-assembly1_H  TM=7.231E-01  e=1.341E+00  Saccharomyces cerevisiae
  8tvy-assembly1_H  TM=6.319E-01  e=7.447E-01  Saccharomyces cerevisiae
  5w66-assembly1_H  TM=7.254E-01  e=2.119E+00  Saccharomyces cerevisiae S288C
  6blo-assembly1_H  TM=7.164E-01  e=2.262E+00  Saccharomyces cerevisiae S288C

pLDDT: mean 87.35, std 11.29, range [43.84, 97.75]